Protein AF-A0A925P6S5-F1 (afdb_monomer)

Radius of gyration: 37.01 Å; Cα contacts (8 Å, |Δi|>4): 28; chains: 1; bounding box: 92×65×81 Å

Sequence (154 aa):
MLPGAHLATPRPPNTRRRPLRHLPPALPARRPARHLLDSRLRRRPPPPCTLPLRAIGHKRLLALPLNQQLTPESYESKRDKWLGKLNRLVRTAAHERRSIVWVFEGWDAAGKGGAIRRLTTAIDARDYRVIPVSKPTDEEKAHHYLWRFWRHLP

Solvent-accessible surface area (backbone atoms only — not comparable to full-atom values): 10772 Å² total; per-residue (Å²): 133,88,80,90,80,90,80,83,81,85,78,82,83,83,85,75,84,74,80,86,73,83,78,78,80,84,77,76,82,81,73,82,72,66,74,70,60,63,64,67,78,66,64,71,74,75,76,78,84,73,70,76,75,74,69,77,57,54,68,56,62,74,68,55,82,82,83,78,81,74,55,73,70,61,44,53,57,50,48,54,56,49,38,55,51,46,34,52,51,53,52,50,30,55,76,69,72,49,78,84,86,86,87,90,82,76,63,86,90,69,48,64,68,62,52,50,55,61,58,49,72,42,46,63,80,87,79,58,82,89,80,88,87,69,83,78,51,74,70,49,64,76,46,60,82,64,54,68,55,61,77,67,65,119

pLDDT: mean 81.27, std 18.74, range [41.03, 98.19]

Nearest PDB structures (foldseek):
  3czp-assembly1_B  TM=9.512E-01  e=3.994E-05  Pseudomonas aeruginosa PAO1
  3czp-assembly1_A  TM=9.563E-01  e=5.211E-05  Pseudomonas aeruginosa PAO1
  5llb-assembly1_A  TM=9.375E-01  e=6.110E-04  Francisella tularensis subsp. tularensis SCHU S4

Structure (mmCIF, N/CA/C/O backbone):
data_AF-A0A925P6S5-F1
#
_entry.id   AF-A0A925P6S5-F1
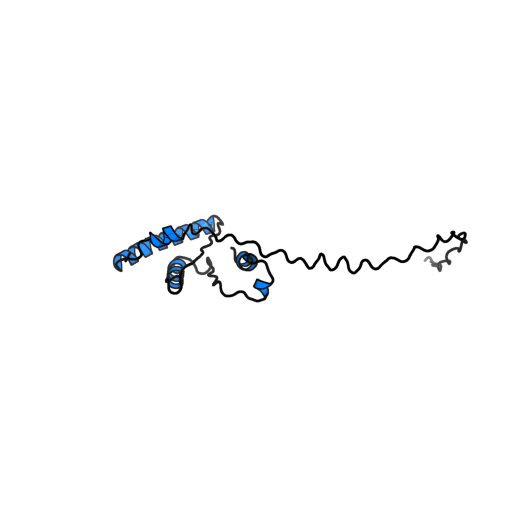#
loop_
_atom_site.group_PDB
_atom_site.id
_atom_site.type_symbol
_atom_site.label_atom_id
_atom_site.label_alt_id
_atom_site.label_comp_id
_atom_site.label_asym_id
_atom_site.label_entity_id
_atom_site.label_seq_id
_atom_site.pdbx_PDB_ins_code
_atom_site.Cartn_x
_atom_site.Cartn_y
_atom_site.Cartn_z
_atom_site.occupancy
_atom_site.B_iso_or_equiv
_atom_site.auth_seq_id
_atom_site.auth_comp_id
_atom_site.auth_asym_id
_atom_site.auth_atom_id
_atom_site.pdbx_PDB_model_num
ATOM 1 N N . MET A 1 1 ? -50.934 -47.938 59.502 1.00 41.53 1 MET A N 1
ATOM 2 C CA . MET A 1 1 ? -51.417 -46.641 58.992 1.00 41.53 1 MET A CA 1
ATOM 3 C C . MET A 1 1 ? -51.683 -46.774 57.502 1.00 41.53 1 MET A C 1
ATOM 5 O O . MET A 1 1 ? -50.734 -46.978 56.769 1.00 41.53 1 MET A O 1
ATOM 9 N N . LEU A 1 2 ? -52.978 -46.739 57.162 1.00 41.03 2 LEU A N 1
ATOM 10 C CA . LEU A 1 2 ? -53.683 -46.352 55.925 1.00 41.03 2 LEU A CA 1
ATOM 11 C C . LEU A 1 2 ? -53.219 -46.797 54.508 1.00 41.03 2 LEU A C 1
ATOM 13 O O . LEU A 1 2 ? -52.037 -46.997 54.261 1.00 41.03 2 LEU A O 1
ATOM 17 N N . PRO A 1 3 ? -54.182 -46.961 53.571 1.00 48.88 3 PRO A N 1
ATOM 18 C CA . PRO A 1 3 ? -54.140 -47.979 52.520 1.00 48.88 3 PRO A CA 1
ATOM 19 C C . PRO A 1 3 ? -54.304 -47.433 51.083 1.00 48.88 3 PRO A C 1
ATOM 21 O O . PRO A 1 3 ? -54.746 -46.311 50.876 1.00 48.88 3 PRO A O 1
ATOM 24 N N . GLY A 1 4 ? -54.076 -48.314 50.101 1.00 41.78 4 GLY A N 1
ATOM 25 C CA . GLY A 1 4 ? -54.833 -48.370 48.842 1.00 41.78 4 GLY A CA 1
ATOM 26 C C . GLY A 1 4 ? -54.499 -47.360 47.737 1.00 41.78 4 GLY A C 1
ATOM 27 O O . GLY A 1 4 ? -54.577 -46.156 47.930 1.00 41.78 4 GLY A O 1
ATOM 28 N N . ALA A 1 5 ? -54.270 -47.873 46.524 1.00 50.06 5 ALA A N 1
ATOM 29 C CA . ALA A 1 5 ? -54.772 -47.259 45.290 1.00 50.06 5 ALA A CA 1
ATOM 30 C C . ALA A 1 5 ? -54.668 -48.250 44.120 1.00 50.06 5 ALA A C 1
ATOM 32 O O . ALA A 1 5 ? -53.613 -48.441 43.518 1.00 50.06 5 ALA A O 1
ATOM 33 N N . HIS A 1 6 ? -55.804 -48.870 43.800 1.00 52.00 6 HIS A N 1
ATOM 34 C CA . HIS A 1 6 ? -56.096 -49.418 42.481 1.00 52.00 6 HIS A CA 1
ATOM 35 C C . HIS A 1 6 ? -55.889 -48.338 41.409 1.00 52.00 6 HIS A C 1
ATOM 37 O O . HIS A 1 6 ? -56.455 -47.252 41.529 1.00 52.00 6 HIS A O 1
ATOM 43 N N . LEU A 1 7 ? -55.184 -48.655 40.320 1.00 54.06 7 LEU A N 1
ATOM 44 C CA . LEU A 1 7 ? -55.301 -47.897 39.075 1.00 54.06 7 LEU A CA 1
ATOM 45 C C . LEU A 1 7 ? -55.775 -48.806 37.946 1.00 54.06 7 LEU A C 1
ATOM 47 O O . LEU A 1 7 ? -55.185 -49.834 37.626 1.00 54.06 7 LEU A O 1
ATOM 51 N N . ALA A 1 8 ? -56.921 -48.395 37.419 1.00 50.03 8 ALA A N 1
ATOM 52 C CA . ALA A 1 8 ? -57.734 -49.057 36.428 1.00 50.03 8 ALA A CA 1
ATOM 53 C C . ALA A 1 8 ? -57.058 -49.097 35.052 1.00 50.03 8 ALA A C 1
ATOM 55 O O . ALA A 1 8 ? -56.441 -48.132 34.603 1.00 50.03 8 ALA A O 1
ATOM 56 N N . THR A 1 9 ? -57.249 -50.212 34.358 1.00 61.19 9 THR A N 1
ATOM 57 C CA . THR A 1 9 ? -56.944 -50.374 32.938 1.00 61.19 9 THR A CA 1
ATOM 58 C C . THR A 1 9 ? -57.928 -49.560 32.080 1.00 61.19 9 THR A C 1
ATOM 60 O O . THR A 1 9 ? -59.121 -49.493 32.394 1.00 61.19 9 THR A O 1
ATOM 63 N N . PRO A 1 10 ? -57.475 -48.913 30.991 1.00 58.50 10 PRO A N 1
ATOM 64 C CA . PRO A 1 10 ? -58.348 -48.088 30.163 1.00 58.50 10 PRO A CA 1
ATOM 65 C C . PRO A 1 10 ? -59.315 -48.934 29.315 1.00 58.50 10 PRO A C 1
ATOM 67 O O . PRO A 1 10 ? -58.923 -49.893 28.650 1.00 58.50 10 PRO A O 1
ATOM 70 N N . ARG A 1 11 ? -60.596 -48.538 29.327 1.00 52.97 11 ARG A N 1
ATOM 71 C CA . ARG A 1 11 ? -61.678 -49.067 28.476 1.00 52.97 11 ARG A CA 1
ATOM 72 C C . ARG A 1 11 ? -61.399 -48.810 26.983 1.00 52.97 11 ARG A C 1
ATOM 74 O O . ARG A 1 11 ? -60.899 -47.736 26.647 1.00 52.97 11 ARG A O 1
ATOM 81 N N . PRO A 1 12 ? -61.801 -49.718 26.075 1.00 60.16 12 PRO A N 1
ATOM 82 C CA . PRO A 1 12 ? -61.694 -49.490 24.637 1.00 60.16 12 PRO A CA 1
ATOM 83 C C . PRO A 1 12 ? -62.703 -48.427 24.153 1.00 60.16 12 PRO A C 1
ATOM 85 O O . PRO A 1 12 ? -63.805 -48.321 24.703 1.00 60.16 12 PRO A O 1
ATOM 88 N N . PRO A 1 13 ? -62.364 -47.638 23.117 1.00 57.03 13 PRO A N 1
ATOM 89 C CA . PRO A 1 13 ? -63.244 -46.600 22.603 1.00 57.03 13 PRO A CA 1
ATOM 90 C C . PRO A 1 13 ? -64.457 -47.165 21.846 1.00 57.03 13 PRO A C 1
ATOM 92 O O . PRO A 1 13 ? -64.369 -48.081 21.032 1.00 57.03 13 PRO A O 1
ATOM 95 N N . ASN A 1 14 ? -65.597 -46.542 22.133 1.00 53.59 14 ASN A N 1
ATOM 96 C CA . ASN A 1 14 ? -66.943 -46.789 21.630 1.00 53.59 14 ASN A CA 1
ATOM 97 C C . ASN A 1 14 ? -67.048 -46.609 20.098 1.00 53.59 14 ASN A C 1
ATOM 99 O O . ASN A 1 14 ? -66.958 -45.493 19.582 1.00 53.59 14 ASN A O 1
ATOM 103 N N . THR A 1 15 ? -67.281 -47.699 19.367 1.00 57.66 15 THR A N 1
ATOM 104 C CA . THR A 1 15 ? -67.534 -47.733 17.918 1.00 57.66 15 THR A CA 1
ATOM 105 C C . THR A 1 15 ? -68.981 -47.346 17.602 1.00 57.66 15 THR A C 1
ATOM 107 O O . THR A 1 15 ? -69.827 -48.173 17.261 1.00 57.66 15 THR A O 1
ATOM 110 N N . ARG A 1 16 ? -69.284 -46.043 17.652 1.00 56.31 16 ARG A N 1
ATOM 111 C CA . ARG A 1 16 ? -70.496 -45.518 17.005 1.00 56.31 16 ARG A CA 1
ATOM 112 C C . ARG A 1 16 ? -70.294 -45.486 15.489 1.00 56.31 16 ARG A C 1
ATOM 114 O O . ARG A 1 16 ? -69.470 -44.738 14.967 1.00 56.31 16 ARG A O 1
ATOM 121 N N . ARG A 1 17 ? -71.064 -46.333 14.802 1.00 60.78 17 ARG A N 1
ATOM 122 C CA . AR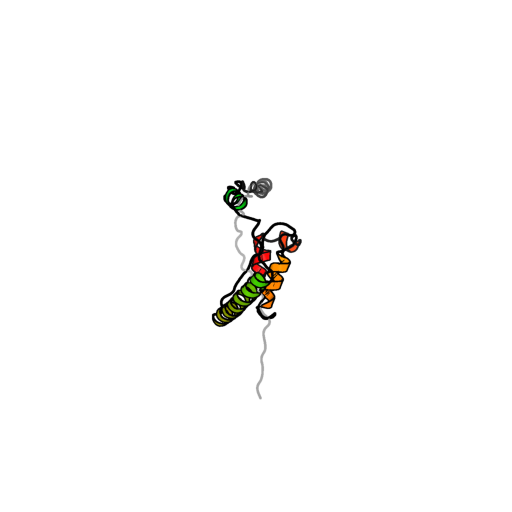G A 1 17 ? -71.168 -46.456 13.341 1.00 60.78 17 ARG A CA 1
ATOM 123 C C . ARG A 1 17 ? -71.382 -45.078 12.697 1.00 60.78 17 ARG A C 1
ATOM 125 O O . ARG A 1 17 ? -72.399 -44.435 12.940 1.00 60.78 17 ARG A O 1
ATOM 132 N N . ARG A 1 18 ? -70.431 -44.630 11.870 1.00 53.72 18 ARG A N 1
ATOM 133 C CA . ARG A 1 18 ? -70.626 -43.487 10.963 1.00 53.72 18 ARG A CA 1
ATOM 134 C C . ARG A 1 18 ? -71.430 -43.949 9.739 1.00 53.72 18 ARG A C 1
ATOM 136 O O . ARG A 1 18 ? -71.130 -45.023 9.220 1.00 53.72 18 ARG A O 1
ATOM 143 N N . PRO A 1 19 ? -72.413 -43.169 9.260 1.00 56.16 19 PRO A N 1
ATOM 144 C CA . PRO A 1 19 ? -73.141 -43.504 8.044 1.00 56.16 19 PRO A CA 1
ATOM 145 C C . PRO A 1 19 ? -72.224 -43.381 6.820 1.00 56.16 19 PRO A C 1
ATOM 147 O O . PRO A 1 19 ? -71.318 -42.542 6.785 1.00 56.16 19 PRO A O 1
ATOM 150 N N . LEU A 1 20 ? -72.463 -44.246 5.832 1.00 58.50 20 LEU A N 1
ATOM 151 C CA . LEU A 1 20 ? -71.761 -44.301 4.551 1.00 58.50 20 LEU A CA 1
ATOM 152 C C . LEU A 1 20 ? -71.815 -42.926 3.867 1.00 58.50 20 LEU A C 1
ATOM 154 O O . LEU A 1 20 ? -72.872 -42.473 3.436 1.00 58.50 20 LEU A O 1
ATOM 158 N N . ARG A 1 21 ? -70.665 -42.249 3.779 1.00 58.44 21 ARG A N 1
ATOM 159 C CA . ARG A 1 21 ? -70.507 -41.061 2.935 1.00 58.44 21 ARG A CA 1
ATOM 160 C C . ARG A 1 21 ? -70.511 -41.509 1.477 1.00 58.44 21 ARG A C 1
ATOM 162 O O . ARG A 1 21 ? -69.701 -42.350 1.098 1.00 58.44 21 ARG A O 1
ATOM 169 N N . HIS A 1 22 ? -71.395 -40.917 0.679 1.00 61.50 22 HIS A N 1
ATOM 170 C CA . HIS A 1 22 ? -71.381 -41.026 -0.775 1.00 61.50 22 HIS A CA 1
ATOM 171 C C . HIS A 1 22 ? -69.977 -40.729 -1.324 1.00 61.50 22 HIS A C 1
ATOM 173 O O . HIS A 1 22 ? -69.384 -39.692 -1.018 1.00 61.50 22 HIS A O 1
ATOM 179 N N . LEU A 1 23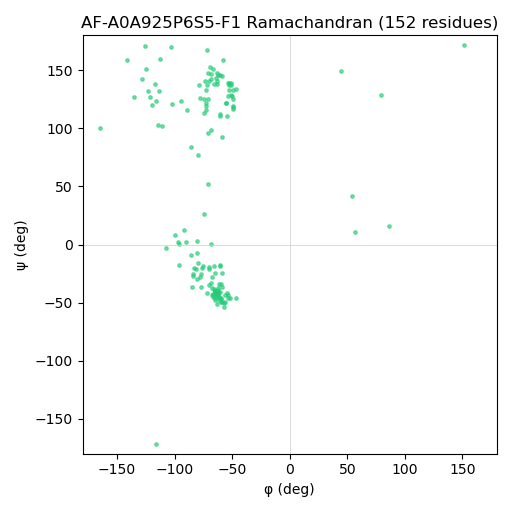 ? -69.446 -41.665 -2.109 1.00 58.66 23 LEU A N 1
ATOM 180 C CA . LEU A 1 23 ? -68.178 -41.519 -2.812 1.00 58.66 23 LEU A CA 1
ATOM 181 C C . LEU A 1 23 ? -68.387 -40.558 -4.001 1.00 58.66 23 LEU A C 1
ATOM 183 O O . LEU A 1 23 ? -69.282 -40.811 -4.809 1.00 58.66 23 LEU A O 1
ATOM 187 N N . PRO A 1 24 ? -67.616 -39.463 -4.132 1.00 57.09 24 PRO A N 1
ATOM 188 C CA . PRO A 1 24 ? -67.695 -38.611 -5.315 1.00 57.09 24 PRO A CA 1
ATOM 189 C C . PRO A 1 24 ? -67.138 -39.345 -6.552 1.00 57.09 24 PRO A C 1
ATOM 191 O O . PRO A 1 24 ? -66.282 -40.224 -6.404 1.00 57.09 24 PRO A O 1
ATOM 194 N N . PRO A 1 25 ? -67.594 -39.001 -7.772 1.00 61.47 25 PRO A N 1
ATOM 195 C CA . PRO A 1 25 ? -67.128 -39.654 -8.990 1.00 61.47 25 PRO A CA 1
ATOM 196 C C . PRO A 1 25 ? -65.628 -39.420 -9.208 1.00 61.47 25 PRO A C 1
ATOM 198 O O . PRO A 1 25 ? -65.075 -38.383 -8.8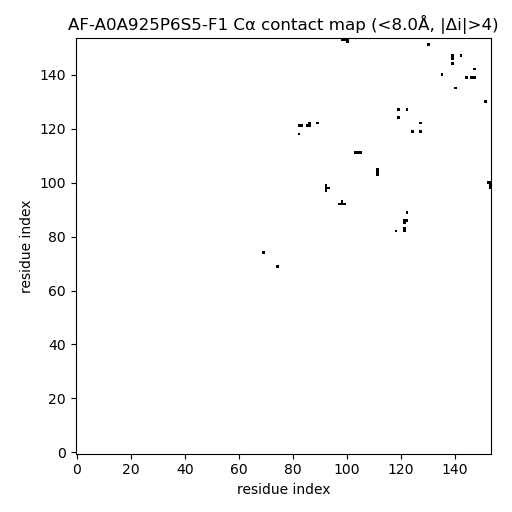33 1.00 61.47 25 PRO A O 1
ATOM 201 N N . ALA A 1 26 ? -64.976 -40.415 -9.813 1.00 59.59 26 ALA A N 1
ATOM 202 C CA . ALA A 1 26 ? -63.544 -40.423 -10.079 1.00 59.59 26 ALA A CA 1
ATOM 203 C C . ALA A 1 26 ? -63.097 -39.161 -10.840 1.00 59.59 26 ALA A C 1
ATOM 205 O O . ALA A 1 26 ? -63.644 -38.816 -11.887 1.00 59.59 26 ALA A O 1
ATOM 206 N N . LEU A 1 27 ? -62.076 -38.484 -10.307 1.00 59.69 27 LEU A N 1
ATOM 207 C CA . LEU A 1 27 ? -61.429 -37.349 -10.963 1.00 59.69 27 LEU A CA 1
ATOM 208 C C . LEU A 1 27 ? -60.768 -37.808 -12.276 1.00 59.69 27 LEU A C 1
ATOM 210 O O . LEU A 1 27 ? -60.106 -38.851 -12.280 1.00 59.69 27 LEU A O 1
ATOM 214 N N . PRO A 1 28 ? -60.871 -37.037 -13.374 1.00 55.84 28 PRO A N 1
ATOM 215 C CA . PRO A 1 28 ? -60.195 -37.384 -14.615 1.00 55.84 28 PRO A CA 1
ATOM 216 C C . PRO A 1 28 ? -58.674 -37.351 -14.427 1.00 55.84 28 PRO A C 1
ATOM 218 O O . PRO A 1 28 ? -58.128 -36.509 -13.706 1.00 55.84 28 PRO A O 1
ATOM 221 N N . ALA A 1 29 ? -57.992 -38.286 -15.091 1.00 60.19 29 ALA A N 1
ATOM 222 C CA . ALA A 1 29 ? -56.548 -38.459 -15.035 1.00 60.19 29 ALA A CA 1
ATOM 223 C C . ALA A 1 29 ? -55.811 -37.127 -15.262 1.00 60.19 29 ALA A C 1
ATOM 225 O O . ALA A 1 29 ? -55.924 -36.492 -16.315 1.00 60.19 29 ALA A O 1
ATOM 226 N N . ARG A 1 30 ? -55.028 -36.703 -14.262 1.00 57.75 30 ARG A N 1
ATOM 227 C CA . ARG A 1 30 ? -54.123 -35.555 -14.378 1.00 57.75 30 ARG A CA 1
ATOM 228 C C . ARG A 1 30 ? -53.113 -35.837 -15.492 1.00 57.75 30 ARG A C 1
ATOM 230 O O . ARG A 1 30 ? -52.233 -36.679 -15.330 1.00 57.75 30 ARG A O 1
ATOM 237 N N . ARG A 1 31 ? -53.217 -35.110 -16.610 1.00 60.59 31 ARG A N 1
ATOM 238 C CA . ARG A 1 31 ? -52.171 -35.065 -17.646 1.00 60.59 31 ARG A CA 1
ATOM 239 C C . ARG A 1 31 ? -50.825 -34.704 -16.993 1.00 60.59 31 ARG A C 1
ATOM 241 O O . ARG A 1 31 ? -50.804 -33.830 -16.121 1.00 60.59 31 ARG A O 1
ATOM 248 N N . PRO A 1 32 ? -49.698 -35.324 -17.383 1.00 51.38 32 PRO A N 1
ATOM 249 C CA . PRO A 1 32 ? -48.417 -35.066 -16.742 1.00 51.38 32 PRO A CA 1
ATOM 250 C C . PRO A 1 32 ? -47.910 -33.668 -17.117 1.00 51.38 32 PRO A C 1
ATOM 252 O O . PRO A 1 32 ? -47.231 -33.475 -18.119 1.00 51.38 32 PRO A O 1
ATOM 255 N N . ALA A 1 33 ? -48.168 -32.678 -16.264 1.00 55.50 33 ALA A N 1
ATOM 256 C CA . ALA A 1 33 ? -47.582 -31.339 -16.359 1.00 55.50 33 ALA A CA 1
ATOM 257 C C . ALA A 1 33 ? -46.095 -31.302 -15.930 1.00 55.50 33 ALA A C 1
ATOM 259 O O . ALA A 1 33 ? -45.600 -30.275 -15.477 1.00 55.50 33 ALA A O 1
ATOM 260 N N . ARG A 1 34 ? -45.362 -32.421 -16.038 1.00 53.00 34 ARG A N 1
ATOM 261 C CA . ARG A 1 34 ? -43.936 -32.490 -15.668 1.00 53.00 34 ARG A CA 1
ATOM 262 C C . ARG A 1 34 ? -43.023 -31.873 -16.725 1.00 53.00 34 ARG A C 1
ATOM 264 O O . ARG A 1 34 ? -41.982 -31.334 -16.380 1.00 53.00 34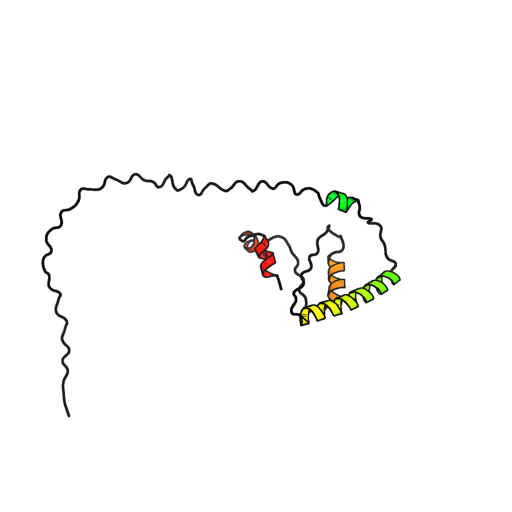 ARG A O 1
ATOM 271 N N . HIS A 1 35 ? -43.434 -31.871 -17.991 1.00 54.38 35 HIS A N 1
ATOM 272 C CA . HIS A 1 35 ? -42.566 -31.421 -19.082 1.00 54.38 35 HIS A CA 1
ATOM 273 C C . HIS A 1 35 ? -42.493 -29.888 -19.234 1.00 54.38 35 HIS A C 1
ATOM 275 O O . HIS A 1 35 ? -41.598 -29.372 -19.900 1.00 54.38 35 HIS A O 1
ATOM 281 N N . LEU A 1 36 ? -43.427 -29.144 -18.621 1.00 54.88 36 LEU A N 1
ATOM 282 C CA . LEU A 1 36 ? -43.537 -27.688 -18.795 1.00 54.88 36 LEU A CA 1
ATOM 283 C C . LEU A 1 36 ? -42.832 -26.866 -17.702 1.00 54.88 36 LEU A C 1
ATOM 285 O O . LEU A 1 36 ? -42.590 -25.676 -17.892 1.00 54.88 36 LEU A O 1
ATOM 289 N N . LEU A 1 37 ? -42.516 -27.482 -16.559 1.00 54.69 37 LEU A N 1
ATOM 290 C CA . LEU A 1 37 ? -41.779 -26.834 -15.466 1.00 54.69 37 LEU A CA 1
ATOM 291 C C . LEU A 1 37 ? -40.260 -26.883 -15.689 1.00 54.69 37 LEU A C 1
ATOM 293 O O . LEU A 1 37 ? -39.553 -25.969 -15.269 1.00 54.69 37 LEU A O 1
ATOM 297 N N . ASP A 1 38 ? -39.769 -27.888 -16.419 1.00 54.12 38 ASP A N 1
ATOM 298 C CA . ASP A 1 38 ? -38.331 -28.110 -16.622 1.00 54.12 38 ASP A CA 1
ATOM 299 C C . ASP A 1 38 ? -37.699 -27.138 -17.642 1.00 54.12 38 ASP A C 1
ATOM 301 O O . ASP A 1 38 ? -36.495 -26.882 -17.633 1.00 54.12 38 ASP A O 1
ATOM 305 N N . SER A 1 39 ? -38.514 -26.517 -18.500 1.00 54.50 39 SER A N 1
ATOM 306 C CA . SER A 1 39 ? -38.057 -25.553 -19.510 1.00 54.50 39 SER A CA 1
ATOM 307 C C . SER A 1 39 ? -37.882 -24.128 -18.970 1.00 54.50 39 SER A C 1
ATOM 309 O O . SER A 1 39 ? -37.140 -23.338 -19.557 1.00 54.50 39 SER A O 1
ATOM 311 N N . ARG A 1 40 ? -38.510 -23.784 -17.835 1.00 54.81 40 ARG A N 1
ATOM 312 C CA . ARG A 1 40 ? -38.383 -22.450 -17.215 1.00 54.81 40 ARG A CA 1
ATOM 313 C C . ARG A 1 40 ? -37.103 -22.289 -16.397 1.00 54.81 40 ARG A C 1
ATOM 315 O O . ARG A 1 40 ? -36.558 -21.192 -16.351 1.00 54.81 40 ARG A O 1
ATOM 322 N N . LEU A 1 41 ? -36.588 -23.372 -15.815 1.00 54.62 41 LEU A N 1
ATOM 323 C CA . LEU A 1 41 ? -35.364 -23.356 -15.002 1.00 54.62 41 LEU A CA 1
ATOM 324 C C . LEU A 1 41 ? -34.069 -23.365 -15.839 1.00 54.62 41 LEU A C 1
ATOM 326 O O . LEU A 1 41 ? -32.985 -23.170 -15.299 1.00 54.62 41 LEU A O 1
ATOM 330 N N . ARG A 1 42 ? -34.167 -23.541 -17.166 1.00 56.12 42 ARG A N 1
ATOM 331 C CA . ARG A 1 42 ? -33.021 -23.585 -18.097 1.00 56.12 42 ARG A CA 1
ATOM 332 C C . ARG A 1 42 ? -32.758 -22.279 -18.846 1.00 56.12 42 ARG A C 1
ATOM 334 O O . ARG A 1 42 ? -31.925 -22.255 -19.748 1.00 56.12 42 ARG A O 1
ATOM 341 N N . ARG A 1 43 ? -33.429 -21.176 -18.509 1.00 56.47 43 ARG A N 1
ATOM 342 C CA . ARG A 1 43 ? -33.035 -19.865 -19.042 1.00 56.47 43 ARG A CA 1
ATOM 343 C C . ARG A 1 43 ? -31.945 -19.290 -18.155 1.00 56.47 43 ARG A C 1
ATOM 345 O O . ARG A 1 43 ? -32.217 -18.512 -17.247 1.00 56.47 43 ARG A O 1
ATOM 352 N N . ARG A 1 44 ? -30.700 -19.694 -18.421 1.00 62.78 44 ARG A N 1
ATOM 353 C CA . ARG A 1 44 ? -29.540 -18.954 -17.920 1.00 62.78 44 ARG A CA 1
ATOM 354 C C . ARG A 1 44 ? -29.723 -17.515 -18.425 1.00 62.78 44 ARG A C 1
ATOM 356 O O . ARG A 1 44 ? -29.902 -17.359 -19.637 1.00 62.78 44 ARG A O 1
ATOM 363 N N . PRO A 1 45 ? -29.788 -16.492 -17.552 1.00 70.88 45 PRO A N 1
ATOM 364 C CA . PRO A 1 45 ? -29.878 -15.123 -18.033 1.00 70.88 45 PRO A CA 1
ATOM 365 C C . PRO A 1 45 ? -28.714 -14.900 -19.007 1.00 70.88 45 PRO A C 1
ATOM 367 O O . PRO A 1 45 ? -27.621 -15.427 -18.751 1.00 70.88 45 PRO A O 1
ATOM 370 N N . PRO A 1 46 ? -28.933 -14.203 -20.138 1.00 70.81 46 PRO A N 1
ATOM 371 C CA . PRO A 1 46 ? -27.824 -13.836 -21.002 1.00 70.81 46 PRO A CA 1
ATOM 372 C C . PRO A 1 46 ? -26.760 -13.169 -20.123 1.00 70.81 46 PRO A C 1
ATOM 374 O O . PRO A 1 46 ? -27.132 -12.430 -19.200 1.00 70.81 46 PRO A O 1
ATOM 377 N N . PRO A 1 47 ? -25.462 -13.465 -20.332 1.00 73.56 47 PRO A N 1
ATOM 378 C CA . PRO A 1 47 ? -24.423 -12.770 -19.593 1.00 73.56 47 PRO A CA 1
ATOM 379 C C . PRO A 1 47 ? -24.712 -11.271 -19.711 1.00 73.56 47 PRO A C 1
ATOM 381 O O . PRO A 1 47 ? -25.073 -10.824 -20.806 1.00 73.56 47 PRO A O 1
ATOM 384 N N . PRO A 1 48 ? -24.662 -10.512 -18.602 1.00 71.38 48 PRO A N 1
ATOM 385 C CA . PRO A 1 48 ? -24.951 -9.091 -18.654 1.00 71.38 48 PRO A CA 1
ATOM 386 C C . PRO A 1 48 ? -24.117 -8.486 -19.780 1.00 71.38 48 PRO A C 1
ATOM 388 O O . PRO A 1 48 ? -22.912 -8.733 -19.846 1.00 71.38 48 PRO A O 1
ATOM 391 N N . CYS A 1 49 ? -24.768 -7.751 -20.687 1.00 58.47 49 CYS A N 1
ATOM 392 C CA . CYS A 1 49 ? -24.085 -6.960 -21.701 1.00 58.47 49 CYS A CA 1
ATOM 393 C C . CYS A 1 49 ? -23.189 -5.975 -20.951 1.00 58.47 49 CYS A C 1
ATOM 395 O O . CYS A 1 49 ? -23.631 -4.910 -20.521 1.00 58.47 49 CYS A O 1
ATOM 397 N N . THR A 1 50 ? -21.936 -6.355 -20.728 1.00 59.12 50 THR A N 1
ATOM 398 C CA . THR A 1 50 ? -20.930 -5.460 -20.188 1.00 59.12 50 THR A CA 1
ATOM 399 C C . THR A 1 50 ? -20.670 -4.437 -21.271 1.00 59.12 50 THR A C 1
ATOM 401 O O . THR A 1 50 ? -19.946 -4.703 -22.230 1.00 59.12 50 THR A O 1
ATOM 404 N N . LEU A 1 51 ? -21.304 -3.273 -21.142 1.00 62.69 51 LEU A N 1
ATOM 405 C CA . LEU A 1 51 ? -20.845 -2.082 -21.833 1.00 62.69 51 LEU A CA 1
ATOM 406 C C . LEU A 1 51 ? -19.349 -1.952 -21.528 1.00 62.69 51 LEU A C 1
ATOM 408 O O . LEU A 1 51 ? -18.981 -2.032 -20.348 1.00 62.69 51 LEU A O 1
ATOM 412 N N . PRO A 1 52 ? -18.478 -1.790 -22.541 1.00 63.44 52 PRO A N 1
ATOM 413 C CA . PRO A 1 52 ? -17.086 -1.500 -22.264 1.00 63.44 52 PRO A CA 1
ATOM 414 C C . PRO A 1 52 ? -17.079 -0.252 -21.390 1.00 63.44 52 PRO A C 1
ATOM 416 O O . PRO A 1 52 ? -17.658 0.776 -21.757 1.00 63.44 52 PRO A O 1
ATOM 419 N N . LEU A 1 53 ? -16.487 -0.364 -20.199 1.00 63.41 53 LEU A N 1
ATOM 420 C CA . LEU A 1 53 ? -16.259 0.792 -19.346 1.00 63.41 53 LEU A CA 1
ATOM 421 C C . LEU A 1 53 ? -15.607 1.849 -20.238 1.00 63.41 53 LEU A C 1
ATOM 423 O O . LEU A 1 53 ? -14.548 1.595 -20.818 1.00 63.41 53 LEU A O 1
ATOM 427 N N . ARG A 1 54 ? -16.270 3.003 -20.420 1.00 61.22 54 ARG A N 1
ATOM 428 C CA . ARG A 1 54 ? -15.689 4.122 -21.171 1.00 61.22 54 ARG A CA 1
ATOM 429 C C . ARG A 1 54 ? -14.266 4.306 -20.656 1.00 61.22 54 ARG A C 1
ATOM 431 O O . ARG A 1 54 ? -14.060 4.319 -19.442 1.00 61.22 54 ARG A O 1
ATOM 438 N N . ALA A 1 55 ? -13.306 4.461 -21.564 1.00 61.91 55 ALA A N 1
ATOM 439 C CA . ALA A 1 55 ? -11.886 4.597 -21.252 1.00 61.91 55 ALA A CA 1
ATOM 440 C C . ALA A 1 55 ? -11.561 5.958 -20.597 1.00 61.91 55 ALA A C 1
ATOM 442 O O . ALA A 1 55 ? -10.679 6.691 -21.040 1.00 61.91 55 ALA A O 1
ATOM 443 N N . ILE A 1 56 ? -12.281 6.315 -19.531 1.00 64.25 56 ILE A N 1
ATOM 444 C CA . ILE A 1 56 ? -12.152 7.556 -18.762 1.00 64.25 56 ILE A CA 1
ATOM 445 C C . ILE A 1 56 ? -10.722 7.674 -18.200 1.00 64.25 56 ILE A C 1
ATOM 447 O O . ILE A 1 56 ? -10.220 8.778 -18.005 1.00 64.25 56 ILE A O 1
ATOM 451 N N . GLY A 1 57 ? -10.025 6.544 -18.023 1.00 68.25 57 GLY A N 1
ATOM 452 C CA . GLY A 1 57 ? -8.629 6.496 -17.595 1.00 68.25 57 GLY A CA 1
ATOM 453 C C . GLY A 1 57 ? -7.583 6.670 -18.701 1.00 68.25 57 GLY A C 1
ATOM 454 O O . GLY A 1 57 ? -6.492 7.136 -18.395 1.00 68.25 57 GLY A O 1
ATOM 455 N N . HIS A 1 58 ? -7.870 6.363 -19.973 1.00 78.25 58 HIS A N 1
ATOM 456 C CA . HIS A 1 58 ? -6.811 6.276 -20.994 1.00 78.25 58 HIS A CA 1
ATOM 457 C C . HIS A 1 58 ? -6.128 7.626 -21.242 1.00 78.25 58 HIS A C 1
ATOM 459 O O . HIS A 1 58 ? -4.906 7.723 -21.188 1.00 78.25 58 HIS A O 1
ATOM 465 N N . LYS A 1 59 ? -6.914 8.702 -21.387 1.00 82.25 59 LYS A N 1
ATOM 466 C CA . LYS A 1 59 ? -6.368 10.062 -21.536 1.00 82.25 59 LYS A CA 1
ATOM 467 C C . LYS A 1 59 ? -5.546 10.506 -20.320 1.00 82.25 59 LYS A C 1
ATOM 469 O O . LYS A 1 59 ? -4.567 11.219 -20.484 1.00 82.25 59 LYS A O 1
ATOM 474 N N . ARG A 1 60 ? -5.931 10.083 -19.108 1.00 86.12 60 ARG A N 1
ATOM 475 C CA . ARG A 1 60 ? -5.202 10.415 -17.873 1.00 86.12 60 ARG A CA 1
ATOM 476 C C . ARG A 1 60 ? -3.875 9.673 -17.786 1.00 86.12 60 ARG A C 1
ATOM 478 O O . ARG A 1 60 ? -2.884 10.281 -17.414 1.00 86.12 60 ARG A O 1
ATOM 485 N N . LEU A 1 61 ? -3.857 8.392 -18.152 1.00 86.62 61 LEU A N 1
ATOM 486 C CA . LEU A 1 61 ? -2.635 7.589 -18.160 1.00 86.62 61 LEU A CA 1
ATOM 487 C C . LEU A 1 61 ? -1.607 8.147 -19.150 1.00 86.62 61 LEU A C 1
ATOM 489 O O . LEU A 1 61 ? -0.440 8.257 -18.800 1.00 86.62 61 LEU A O 1
ATOM 493 N N . LEU A 1 62 ? -2.052 8.569 -20.338 1.00 88.19 62 LEU A N 1
ATOM 494 C CA . LEU A 1 62 ? -1.175 9.173 -21.347 1.00 88.19 62 LEU A CA 1
ATOM 495 C C . LEU A 1 62 ? -0.619 10.545 -20.935 1.00 88.19 62 LEU A C 1
ATOM 497 O O . LEU A 1 62 ? 0.450 10.929 -21.392 1.00 88.19 62 LEU A O 1
ATOM 501 N N . ALA A 1 63 ? -1.336 11.289 -20.091 1.00 90.25 63 ALA A N 1
ATOM 502 C CA . ALA A 1 63 ? -0.941 12.631 -19.670 1.00 90.25 63 ALA A CA 1
ATOM 503 C C . ALA A 1 63 ? 0.026 12.654 -18.470 1.00 90.25 63 ALA A C 1
ATOM 505 O O . ALA A 1 63 ? 0.522 13.722 -18.115 1.00 90.25 63 ALA A O 1
ATOM 506 N N . LEU A 1 64 ? 0.270 11.519 -17.804 1.00 90.50 64 LEU A N 1
ATOM 507 C CA . LEU A 1 64 ? 1.117 11.472 -16.612 1.00 90.50 64 LEU A CA 1
ATOM 508 C C . LEU A 1 64 ? 2.610 11.525 -16.987 1.00 90.50 64 LEU A C 1
ATOM 510 O O . LEU A 1 64 ? 3.076 10.665 -17.734 1.00 90.50 64 LEU A O 1
ATOM 514 N N . PRO A 1 65 ? 3.399 12.466 -16.432 1.00 92.38 65 PRO A N 1
ATOM 515 C CA . PRO A 1 65 ? 4.841 12.468 -16.636 1.00 92.38 65 PRO A CA 1
ATOM 516 C C . PRO A 1 65 ? 5.484 11.328 -15.836 1.00 92.38 65 PRO A C 1
ATOM 518 O O . PRO A 1 65 ? 5.440 11.333 -14.608 1.00 92.38 65 PRO A O 1
ATOM 521 N N . LEU A 1 66 ? 6.090 10.352 -16.518 1.00 90.81 66 LEU A N 1
ATOM 522 C CA . LEU A 1 66 ? 6.705 9.164 -15.896 1.00 90.81 66 LEU A CA 1
ATOM 523 C C . LEU A 1 66 ? 8.222 9.289 -15.671 1.00 90.81 66 LEU A C 1
ATOM 525 O O . LEU A 1 66 ? 8.851 8.376 -15.150 1.00 90.81 66 LEU A O 1
ATOM 529 N N . ASN A 1 67 ? 8.818 10.419 -16.044 1.00 93.56 67 ASN A N 1
ATOM 530 C CA . ASN A 1 67 ? 10.257 10.688 -15.947 1.00 93.56 67 ASN A CA 1
ATOM 531 C C . ASN A 1 67 ? 10.670 11.371 -14.630 1.00 93.56 67 ASN A C 1
ATOM 533 O O . ASN A 1 67 ? 11.784 11.881 -14.518 1.00 93.56 67 ASN A O 1
ATOM 537 N N . GLN A 1 68 ? 9.775 11.415 -13.645 1.00 93.44 68 GLN A N 1
ATOM 538 C CA . GLN A 1 68 ? 10.027 12.055 -12.359 1.00 93.44 68 GLN A CA 1
ATOM 539 C C . GLN A 1 68 ? 10.987 11.198 -11.532 1.00 93.44 68 GLN A C 1
ATOM 541 O O . GLN A 1 68 ? 10.692 10.046 -11.221 1.00 93.44 68 GLN A O 1
ATOM 546 N N . GLN A 1 69 ? 12.123 11.774 -11.151 1.00 93.94 69 GLN A N 1
ATOM 547 C CA . GLN A 1 69 ? 13.129 11.117 -10.320 1.00 93.94 69 GLN A CA 1
ATOM 548 C C . GLN A 1 69 ? 13.421 11.972 -9.086 1.00 93.94 69 GLN A C 1
ATOM 550 O O . GLN A 1 69 ? 13.275 13.195 -9.106 1.00 93.94 69 GLN A O 1
ATOM 555 N N . LEU A 1 70 ? 13.808 11.319 -7.993 1.00 95.25 70 LEU A N 1
ATOM 556 C CA . LEU A 1 70 ? 14.208 11.968 -6.747 1.00 95.25 70 LEU A CA 1
ATOM 557 C C . LEU A 1 70 ? 15.670 11.642 -6.470 1.00 95.25 70 LEU A C 1
ATOM 559 O O . LEU A 1 70 ? 16.078 10.493 -6.628 1.00 95.25 70 LEU A O 1
ATOM 563 N N . THR A 1 71 ? 16.434 12.637 -6.017 1.00 97.69 71 THR A N 1
ATOM 564 C CA . THR A 1 71 ? 17.777 12.377 -5.491 1.00 97.69 71 THR A CA 1
ATOM 565 C C . THR A 1 71 ? 17.676 11.559 -4.199 1.00 97.69 71 THR A C 1
ATOM 567 O O . THR A 1 71 ? 16.669 11.683 -3.485 1.00 97.69 71 THR A O 1
ATOM 570 N N . PRO A 1 72 ? 18.688 10.737 -3.872 1.00 96.94 72 PRO A N 1
ATOM 571 C CA . PRO A 1 72 ? 18.676 9.919 -2.661 1.00 96.94 72 PRO A CA 1
ATOM 572 C C . PRO A 1 72 ? 18.426 10.741 -1.389 1.00 96.94 72 PRO A C 1
ATOM 574 O O . PRO A 1 72 ? 17.578 10.381 -0.576 1.00 96.94 72 PRO A O 1
ATOM 577 N N . GLU A 1 73 ? 19.067 11.901 -1.254 1.00 97.00 73 GLU A N 1
ATOM 578 C CA . GLU A 1 73 ? 18.959 12.763 -0.072 1.00 97.00 73 GLU A CA 1
ATOM 579 C C . GLU A 1 73 ? 17.549 13.355 0.061 1.00 97.00 73 GLU A C 1
ATOM 581 O O . GLU A 1 73 ? 16.953 13.364 1.142 1.00 97.00 73 GLU A O 1
ATOM 586 N N . SER A 1 74 ? 16.974 13.816 -1.058 1.00 97.12 74 SER A N 1
ATOM 587 C CA . SER A 1 74 ? 15.608 14.353 -1.084 1.00 97.12 74 SER A CA 1
ATOM 588 C C . SER A 1 74 ? 14.578 13.269 -0.778 1.00 97.12 74 SER A C 1
ATOM 590 O O . SER A 1 74 ? 13.581 13.530 -0.098 1.00 97.12 74 SER A O 1
ATOM 592 N N . TYR A 1 75 ? 14.810 12.055 -1.280 1.00 97.06 75 TYR A N 1
ATOM 593 C CA . TYR A 1 75 ? 13.952 10.907 -1.037 1.00 97.06 75 TYR A CA 1
ATOM 594 C C . TYR A 1 75 ? 13.925 10.536 0.448 1.00 97.06 75 TYR A C 1
ATOM 596 O O . TYR A 1 75 ? 12.837 10.466 1.015 1.00 97.06 75 TYR A O 1
ATOM 604 N N . GLU A 1 76 ? 15.086 10.371 1.086 1.00 96.56 76 GLU A N 1
ATOM 605 C CA . GLU A 1 76 ? 15.188 10.004 2.504 1.00 96.56 76 GLU A CA 1
ATOM 606 C C . GLU A 1 76 ? 14.509 11.051 3.404 1.00 96.56 76 GLU A C 1
ATOM 608 O O . GLU A 1 76 ? 13.637 10.714 4.207 1.00 96.56 76 GLU A O 1
ATOM 613 N N . SER A 1 77 ? 14.787 12.340 3.176 1.00 97.50 77 SER A N 1
ATOM 614 C CA . SER A 1 77 ? 14.163 13.438 3.928 1.00 97.50 77 SER A CA 1
ATOM 615 C C . SER A 1 77 ? 12.633 13.463 3.788 1.00 97.50 77 SER A C 1
ATOM 617 O O . SER A 1 77 ? 11.899 13.587 4.776 1.00 97.50 77 SER A O 1
ATOM 619 N N . LYS A 1 78 ? 12.114 13.311 2.560 1.00 97.25 78 LYS A N 1
ATOM 620 C CA . LYS A 1 78 ? 10.663 13.255 2.315 1.00 97.25 78 LYS A CA 1
ATOM 621 C C . LYS A 1 78 ? 10.048 12.004 2.926 1.00 97.25 78 LYS A C 1
ATOM 623 O O . LYS A 1 78 ? 8.966 12.094 3.506 1.00 97.25 78 LYS A O 1
ATOM 628 N N . ARG A 1 79 ? 10.710 10.855 2.791 1.00 96.38 79 ARG A N 1
ATOM 629 C CA . ARG A 1 79 ? 10.250 9.575 3.325 1.00 96.38 79 ARG A CA 1
ATOM 630 C C . ARG A 1 79 ? 10.039 9.690 4.828 1.00 96.38 79 ARG A C 1
ATOM 632 O O . ARG A 1 79 ? 8.928 9.445 5.283 1.00 96.38 79 ARG A O 1
ATOM 639 N N . ASP A 1 80 ? 11.040 10.137 5.575 1.00 96.75 80 ASP A N 1
ATOM 640 C CA . ASP A 1 80 ? 10.962 10.189 7.037 1.00 96.75 80 ASP A CA 1
ATOM 641 C C . ASP A 1 80 ? 9.887 11.177 7.510 1.00 96.75 80 ASP A C 1
ATOM 643 O O . ASP A 1 80 ? 9.081 10.861 8.390 1.00 96.75 80 ASP A O 1
ATOM 647 N N . LYS A 1 81 ? 9.774 12.332 6.837 1.00 97.81 81 LYS A N 1
ATOM 648 C CA . LYS A 1 81 ? 8.697 13.305 7.076 1.00 97.81 81 LYS A CA 1
ATOM 649 C C . LYS A 1 81 ? 7.308 12.682 6.912 1.00 97.81 81 LYS A C 1
ATOM 651 O O . LYS A 1 81 ? 6.434 12.874 7.762 1.00 97.81 81 LYS A O 1
ATOM 656 N N . TRP A 1 82 ? 7.073 11.970 5.811 1.00 98.00 82 TRP A N 1
ATOM 657 C CA . TRP A 1 82 ? 5.754 11.412 5.510 1.00 98.00 82 TRP A CA 1
ATOM 658 C C . TRP A 1 82 ? 5.442 10.157 6.320 1.00 98.00 82 TRP A C 1
ATOM 660 O O . TRP A 1 82 ? 4.306 10.015 6.767 1.00 98.00 82 TRP A O 1
ATOM 670 N N . LEU A 1 83 ? 6.430 9.299 6.580 1.00 98.00 83 LEU A N 1
ATOM 671 C CA . LEU A 1 83 ? 6.271 8.134 7.449 1.00 98.00 83 LEU A CA 1
ATOM 672 C C . LEU A 1 83 ? 5.978 8.550 8.897 1.00 98.00 83 LEU A C 1
ATOM 674 O O . LEU A 1 83 ? 5.082 7.984 9.521 1.00 98.00 83 LEU A O 1
ATOM 678 N N . GLY A 1 84 ? 6.630 9.600 9.408 1.00 97.94 84 GLY A N 1
ATOM 679 C CA . GLY A 1 84 ? 6.311 10.161 10.724 1.00 97.94 84 GLY A CA 1
ATOM 680 C C . GLY A 1 84 ? 4.879 10.704 10.807 1.00 97.94 84 GLY A C 1
ATOM 681 O O . GLY A 1 84 ? 4.167 10.468 11.787 1.00 97.94 84 GLY A O 1
ATOM 682 N N . LYS A 1 85 ? 4.410 11.383 9.750 1.00 98.19 85 LYS A N 1
ATOM 683 C CA . LYS A 1 85 ? 3.014 11.842 9.662 1.00 98.19 85 LYS A CA 1
ATOM 684 C C . LYS A 1 85 ? 2.034 10.668 9.589 1.00 98.19 85 LYS A C 1
ATOM 686 O O . LYS A 1 85 ? 1.013 10.695 10.273 1.00 98.19 85 LYS A O 1
ATOM 691 N N . LEU A 1 86 ? 2.343 9.651 8.786 1.00 97.62 86 LEU A N 1
ATOM 692 C CA . LEU A 1 86 ? 1.527 8.449 8.634 1.00 97.62 86 LEU A CA 1
ATOM 693 C C . LEU A 1 86 ? 1.348 7.726 9.971 1.00 97.62 86 LEU A C 1
ATOM 695 O O . LEU A 1 86 ? 0.215 7.453 10.352 1.00 97.62 86 LEU A O 1
ATOM 699 N N . ASN A 1 87 ? 2.439 7.489 10.705 1.00 97.88 87 ASN A N 1
ATOM 700 C CA . ASN A 1 87 ? 2.400 6.836 12.015 1.00 97.88 87 ASN A CA 1
ATOM 701 C C . ASN A 1 87 ? 1.427 7.540 12.972 1.00 97.88 87 ASN A C 1
ATOM 703 O O . ASN A 1 87 ? 0.585 6.897 13.599 1.00 97.88 87 ASN A O 1
ATOM 707 N N . ARG A 1 88 ? 1.494 8.876 13.032 1.00 97.62 88 ARG A N 1
ATOM 708 C CA . ARG A 1 88 ? 0.592 9.677 13.866 1.00 97.62 88 ARG A CA 1
ATOM 709 C C . ARG A 1 88 ? -0.868 9.504 13.449 1.00 97.62 88 ARG A C 1
ATOM 711 O O . ARG A 1 88 ? -1.709 9.271 14.307 1.00 97.62 88 ARG A O 1
ATOM 718 N N . LEU A 1 89 ? -1.157 9.592 12.151 1.00 97.19 89 LEU A N 1
ATOM 719 C CA . LEU A 1 89 ? -2.520 9.473 11.629 1.00 97.19 89 LEU A CA 1
ATOM 720 C C . LEU A 1 89 ? -3.116 8.082 11.857 1.00 97.19 89 LEU A C 1
ATOM 722 O O . LEU A 1 89 ? -4.279 7.987 12.233 1.00 97.19 89 LEU A O 1
ATOM 726 N N . VAL A 1 90 ? -2.329 7.020 11.673 1.00 96.75 90 VAL A N 1
ATOM 727 C CA . VAL A 1 90 ? -2.780 5.644 11.925 1.00 96.75 90 VAL A CA 1
ATOM 728 C C . VAL A 1 90 ? -3.116 5.451 13.405 1.00 96.75 90 VAL A C 1
ATOM 730 O O . VAL A 1 90 ? -4.179 4.927 13.722 1.00 96.75 90 VAL A O 1
ATOM 733 N N . ARG A 1 91 ? -2.279 5.960 14.320 1.00 96.00 91 ARG A N 1
ATOM 734 C CA . ARG A 1 91 ? -2.558 5.922 15.768 1.00 96.00 91 ARG A CA 1
ATOM 735 C C . ARG A 1 91 ? -3.814 6.705 16.144 1.00 96.00 91 ARG A C 1
ATOM 737 O O . ARG A 1 91 ? -4.619 6.223 16.936 1.00 96.00 91 ARG A O 1
ATOM 744 N N . THR A 1 92 ? -4.004 7.893 15.570 1.00 97.50 92 THR A N 1
ATOM 745 C CA . THR A 1 92 ? -5.225 8.683 15.778 1.00 97.50 92 THR A CA 1
ATOM 746 C C . THR A 1 92 ? -6.458 7.939 15.266 1.00 97.50 92 THR A C 1
ATOM 748 O O . THR A 1 92 ? -7.443 7.844 15.990 1.00 97.50 92 THR A O 1
ATOM 751 N N . ALA A 1 93 ? -6.395 7.350 14.070 1.00 96.44 93 ALA A N 1
ATOM 752 C CA . ALA A 1 93 ? -7.495 6.564 13.518 1.00 96.44 93 ALA A CA 1
ATOM 753 C C . ALA A 1 93 ? -7.836 5.354 14.402 1.00 96.44 93 ALA A C 1
ATOM 755 O O . ALA A 1 93 ? -9.012 5.105 14.658 1.00 96.44 93 ALA A O 1
ATOM 756 N N . ALA A 1 94 ? -6.828 4.657 14.936 1.00 94.56 94 ALA A N 1
ATOM 757 C CA . ALA A 1 94 ? -7.030 3.555 15.874 1.00 94.56 94 ALA A CA 1
ATOM 758 C C . ALA A 1 94 ? -7.730 4.018 17.164 1.00 94.56 94 ALA A C 1
ATOM 760 O O . ALA A 1 94 ? -8.702 3.399 17.597 1.00 94.56 94 ALA A O 1
ATOM 761 N N . HIS A 1 95 ? -7.301 5.148 17.739 1.00 96.19 95 HIS A N 1
ATOM 762 C CA . HIS A 1 95 ? -7.943 5.743 18.916 1.00 96.19 95 HIS A CA 1
ATOM 763 C C . HIS A 1 95 ? -9.403 6.150 18.644 1.00 96.19 95 HIS A C 1
ATOM 765 O O . HIS A 1 95 ? -10.279 5.959 19.484 1.00 96.19 95 HI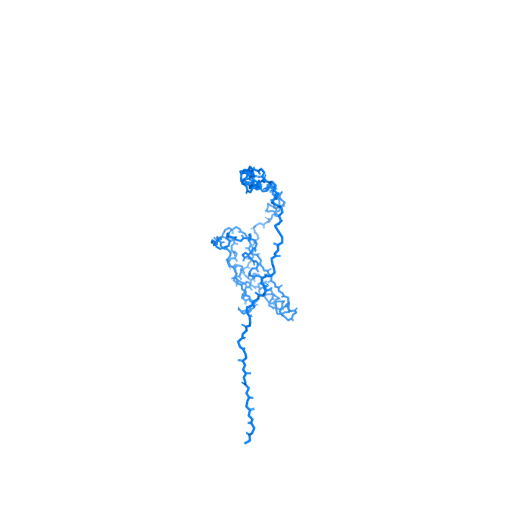S A O 1
ATOM 771 N N . GLU A 1 96 ? -9.685 6.660 17.445 1.00 97.62 96 GLU A N 1
ATOM 772 C CA . GLU A 1 96 ? -11.032 7.015 16.984 1.00 97.62 96 GLU A CA 1
ATOM 773 C C . GLU A 1 96 ? -11.856 5.812 16.489 1.00 97.62 96 GLU A C 1
ATOM 775 O O . GLU A 1 96 ? -12.984 5.998 16.030 1.00 97.62 96 GLU A O 1
ATOM 780 N N . ARG A 1 97 ? -11.319 4.584 16.572 1.00 96.12 97 ARG A N 1
ATOM 781 C CA . ARG A 1 97 ? -11.944 3.346 16.069 1.00 96.12 97 ARG A CA 1
ATOM 782 C C . ARG A 1 97 ? -12.344 3.433 14.591 1.00 96.12 97 ARG A C 1
ATOM 784 O O . ARG A 1 97 ? -13.416 2.981 14.192 1.00 96.12 97 ARG A O 1
ATOM 791 N N . ARG A 1 98 ? -11.478 4.031 13.772 1.00 96.69 98 ARG A N 1
ATOM 792 C CA . ARG A 1 98 ? -11.645 4.153 12.321 1.00 96.69 98 ARG A CA 1
ATOM 793 C C . ARG A 1 98 ? -10.778 3.136 11.592 1.00 96.69 98 ARG A C 1
ATOM 795 O O . ARG A 1 98 ? -9.553 3.166 11.687 1.00 96.69 98 ARG A O 1
ATOM 802 N N . SER A 1 99 ? -11.431 2.288 10.809 1.00 95.56 99 SER A N 1
ATOM 803 C CA . SER A 1 99 ? -10.788 1.344 9.899 1.00 95.56 99 SER A CA 1
ATOM 804 C C . SER A 1 99 ? -10.213 2.048 8.664 1.00 95.56 99 SER A C 1
ATOM 806 O O . SER A 1 99 ? -10.839 2.944 8.096 1.00 95.56 99 SER A O 1
ATOM 808 N N . ILE A 1 100 ? -9.034 1.612 8.209 1.00 96.00 100 ILE A N 1
ATOM 809 C CA . ILE A 1 100 ? -8.375 2.108 6.992 1.00 96.00 100 ILE A CA 1
ATOM 810 C C . ILE A 1 100 ? -8.125 0.925 6.056 1.00 96.00 100 ILE A C 1
ATOM 812 O O . ILE A 1 100 ? -7.592 -0.100 6.472 1.00 96.00 100 ILE A O 1
ATOM 816 N N . VAL A 1 101 ? -8.475 1.081 4.777 1.00 96.44 101 VAL A N 1
ATOM 817 C CA . VAL A 1 101 ? -8.193 0.092 3.729 1.00 96.44 101 VAL A CA 1
ATOM 818 C C . VAL A 1 101 ? -7.360 0.748 2.634 1.00 96.44 101 VAL A C 1
ATOM 820 O O . VAL A 1 101 ? -7.741 1.785 2.089 1.00 96.44 101 VAL A O 1
ATOM 823 N N . TRP A 1 102 ? -6.231 0.129 2.292 1.00 96.38 102 TRP A N 1
ATOM 824 C CA . TRP A 1 102 ? -5.383 0.537 1.173 1.00 96.38 102 TRP A CA 1
ATOM 825 C C . TRP A 1 102 ? -5.394 -0.524 0.079 1.00 96.38 102 TRP A C 1
ATOM 827 O O . TRP A 1 102 ? -5.199 -1.707 0.351 1.00 96.38 102 TRP A O 1
ATOM 837 N N . VAL A 1 103 ? -5.591 -0.087 -1.165 1.00 96.62 103 VAL A N 1
ATOM 838 C CA . VAL A 1 103 ? -5.611 -0.953 -2.348 1.00 96.62 103 VAL A CA 1
ATOM 839 C C . VAL A 1 103 ? -4.452 -0.565 -3.257 1.00 96.62 103 VAL A C 1
ATOM 841 O O . VAL A 1 103 ? -4.331 0.592 -3.657 1.00 96.62 103 VAL A O 1
ATOM 844 N N . PHE A 1 104 ? -3.599 -1.537 -3.576 1.00 96.88 104 PHE A N 1
ATOM 845 C CA . PHE A 1 104 ? -2.416 -1.350 -4.412 1.00 96.88 104 PHE A CA 1
ATOM 846 C C . PHE A 1 104 ? -2.599 -2.053 -5.755 1.00 96.88 104 PHE A C 1
ATOM 848 O O . PHE A 1 104 ? -2.401 -3.260 -5.867 1.00 96.88 104 PHE A O 1
ATOM 855 N N . GLU A 1 105 ? -2.912 -1.272 -6.785 1.00 95.12 105 GLU A N 1
ATOM 856 C CA . GLU A 1 105 ? -3.030 -1.732 -8.171 1.00 95.12 105 GLU A CA 1
ATOM 857 C C . GLU A 1 105 ? -1.931 -1.141 -9.053 1.00 95.12 105 GLU A C 1
ATOM 859 O O . GLU A 1 105 ? -1.303 -0.139 -8.711 1.00 95.12 105 GLU A O 1
ATOM 864 N N . GLY A 1 106 ? -1.665 -1.785 -10.187 1.00 93.00 106 GLY A N 1
ATOM 865 C CA . GLY A 1 106 ? -0.653 -1.321 -11.135 1.00 93.00 106 GLY A CA 1
ATOM 866 C C . GLY A 1 106 ? -0.029 -2.445 -11.946 1.00 93.00 106 GLY A C 1
ATOM 867 O O . GLY A 1 106 ? -0.259 -3.624 -11.657 1.00 93.00 106 GLY A O 1
ATOM 868 N N . TRP A 1 107 ? 0.771 -2.048 -12.937 1.00 94.12 107 TRP A N 1
ATOM 869 C CA . TRP A 1 107 ? 1.456 -2.955 -13.855 1.00 94.12 107 TRP A CA 1
ATOM 870 C C . TRP A 1 107 ? 2.373 -3.938 -13.124 1.00 94.12 107 TRP A C 1
ATOM 872 O O . TRP A 1 107 ? 2.804 -3.692 -11.989 1.00 94.12 107 TRP A O 1
ATOM 882 N N . ASP A 1 108 ? 2.685 -5.047 -13.789 1.00 93.81 108 ASP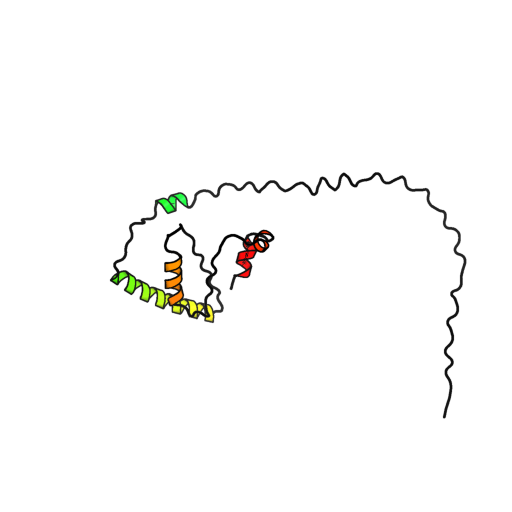 A N 1
ATOM 883 C CA . ASP A 1 108 ? 3.715 -5.946 -13.286 1.00 93.81 108 ASP A CA 1
ATOM 884 C C . ASP A 1 108 ? 5.066 -5.217 -13.203 1.00 93.81 108 ASP A C 1
ATOM 886 O O . ASP A 1 108 ? 5.335 -4.293 -13.971 1.00 93.81 108 ASP A O 1
ATOM 890 N N . ALA A 1 109 ? 5.873 -5.573 -12.205 1.00 93.62 109 ALA A N 1
ATOM 891 C CA . ALA A 1 109 ? 7.131 -4.906 -11.859 1.00 93.62 109 ALA A CA 1
ATOM 892 C C . ALA A 1 109 ? 7.048 -3.390 -11.543 1.00 93.62 109 ALA A C 1
ATOM 894 O O . ALA A 1 109 ? 8.080 -2.757 -11.334 1.00 93.62 109 ALA A O 1
ATOM 895 N N . ALA A 1 110 ? 5.859 -2.795 -11.372 1.00 94.38 110 ALA A N 1
ATOM 896 C CA . ALA A 1 110 ? 5.708 -1.368 -11.030 1.00 94.38 110 ALA A CA 1
ATOM 897 C C . ALA A 1 110 ? 6.190 -0.977 -9.609 1.00 94.38 110 ALA A C 1
ATOM 899 O O . ALA A 1 110 ? 6.061 0.173 -9.198 1.00 94.38 110 ALA A O 1
ATOM 900 N N . GLY A 1 111 ? 6.708 -1.922 -8.815 1.00 95.31 111 GLY A N 1
ATOM 901 C CA . GLY A 1 111 ? 7.262 -1.643 -7.483 1.00 95.31 111 GLY A CA 1
ATOM 902 C C . GLY A 1 111 ? 6.252 -1.631 -6.326 1.00 95.31 111 GLY A C 1
ATOM 903 O O . GLY A 1 111 ? 6.588 -1.171 -5.233 1.00 95.31 111 GLY A O 1
ATOM 904 N N . LYS A 1 112 ? 5.043 -2.183 -6.518 1.00 97.25 112 LYS A N 1
ATOM 905 C CA . LYS A 1 112 ? 3.973 -2.245 -5.494 1.00 97.25 112 LYS A CA 1
ATOM 906 C C . LYS A 1 112 ? 4.451 -2.848 -4.168 1.00 97.25 112 LYS A C 1
ATOM 908 O O . LYS A 1 112 ? 4.230 -2.263 -3.113 1.00 97.25 112 LYS A O 1
ATOM 913 N N . GLY A 1 113 ? 5.174 -3.970 -4.216 1.00 96.25 113 GLY A N 1
ATOM 914 C CA . GLY A 1 113 ? 5.703 -4.626 -3.012 1.00 96.25 113 GLY A CA 1
ATOM 915 C C . GLY A 1 113 ? 6.701 -3.759 -2.236 1.00 96.25 113 GLY A C 1
ATOM 916 O O . GLY A 1 113 ? 6.645 -3.694 -1.010 1.00 96.25 113 GLY A O 1
ATOM 917 N N . GLY A 1 114 ? 7.568 -3.026 -2.943 1.00 96.38 114 GLY A N 1
ATOM 918 C CA . GLY A 1 114 ? 8.508 -2.091 -2.322 1.00 96.38 114 GLY A CA 1
ATOM 919 C C . GLY A 1 114 ? 7.806 -0.895 -1.676 1.00 96.38 114 GLY A C 1
ATOM 920 O O . GLY A 1 114 ? 8.209 -0.455 -0.600 1.00 96.38 114 GLY A O 1
ATOM 921 N N . ALA A 1 115 ? 6.738 -0.390 -2.300 1.00 96.75 115 ALA A N 1
ATOM 922 C CA . ALA A 1 115 ? 5.908 0.668 -1.7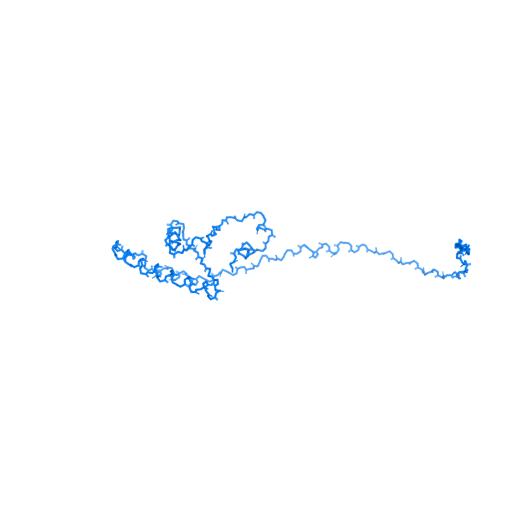30 1.00 96.75 115 ALA A CA 1
ATOM 923 C C . ALA A 1 115 ? 5.182 0.199 -0.458 1.00 96.75 115 ALA A C 1
ATOM 925 O O . ALA A 1 115 ? 5.279 0.868 0.568 1.00 96.75 115 ALA A O 1
ATOM 926 N N . ILE A 1 116 ? 4.541 -0.977 -0.498 1.00 97.06 116 ILE A N 1
ATOM 927 C CA . ILE A 1 116 ? 3.868 -1.578 0.665 1.00 97.06 116 ILE A CA 1
ATOM 928 C C . ILE A 1 116 ? 4.861 -1.749 1.815 1.00 97.06 116 ILE A C 1
ATOM 930 O O . ILE A 1 116 ? 4.601 -1.263 2.910 1.00 97.06 116 ILE A O 1
ATOM 934 N N . ARG A 1 117 ? 6.034 -2.347 1.557 1.00 96.69 117 ARG A N 1
ATOM 935 C CA . ARG A 1 117 ? 7.056 -2.583 2.588 1.00 96.69 117 ARG A CA 1
ATOM 936 C C . ARG A 1 117 ? 7.477 -1.296 3.299 1.00 96.69 117 ARG A C 1
ATOM 938 O O . ARG A 1 117 ? 7.600 -1.300 4.518 1.00 96.69 117 ARG A O 1
ATOM 945 N N . ARG A 1 118 ? 7.694 -0.206 2.554 1.00 96.12 118 ARG A N 1
ATOM 946 C CA . ARG A 1 118 ? 8.086 1.108 3.106 1.00 96.12 118 ARG A CA 1
ATOM 947 C C . ARG A 1 118 ? 6.961 1.779 3.881 1.00 96.12 118 ARG A C 1
ATOM 949 O O . ARG A 1 118 ? 7.215 2.460 4.860 1.00 96.12 118 ARG A O 1
ATOM 956 N N . LEU A 1 119 ? 5.723 1.603 3.441 1.00 96.44 119 LEU A N 1
ATOM 957 C CA . LEU A 1 119 ? 4.560 2.131 4.139 1.00 96.44 119 LEU A CA 1
ATOM 958 C C . LEU A 1 119 ? 4.376 1.432 5.494 1.00 96.44 119 LEU A C 1
ATOM 960 O O . LEU A 1 119 ? 4.176 2.087 6.514 1.00 96.44 119 LEU A O 1
ATOM 964 N N . THR A 1 120 ? 4.499 0.102 5.506 1.00 96.69 120 THR A N 1
ATOM 965 C CA . THR A 1 120 ? 4.314 -0.716 6.709 1.00 96.69 120 THR A CA 1
ATOM 966 C C . THR A 1 120 ? 5.423 -0.537 7.742 1.00 96.69 120 THR A C 1
ATOM 968 O O . THR A 1 120 ? 5.182 -0.821 8.907 1.00 96.69 120 THR A O 1
ATOM 971 N N . THR A 1 121 ? 6.614 -0.027 7.386 1.00 96.81 121 THR A N 1
ATOM 972 C CA . THR A 1 121 ? 7.667 0.242 8.390 1.00 96.81 121 THR A CA 1
ATOM 973 C C . THR A 1 121 ? 7.291 1.348 9.376 1.00 96.81 121 THR A C 1
ATOM 975 O O . THR A 1 121 ? 7.905 1.452 10.432 1.00 96.81 121 THR A O 1
ATOM 978 N N . ALA A 1 122 ? 6.304 2.183 9.045 1.00 96.25 122 ALA A N 1
ATOM 979 C CA . ALA A 1 122 ? 5.817 3.245 9.920 1.00 96.25 122 ALA A CA 1
ATOM 980 C C . ALA A 1 122 ? 4.669 2.808 10.843 1.00 96.25 122 ALA A C 1
ATOM 982 O O . ALA A 1 122 ? 4.126 3.646 11.561 1.00 96.25 122 ALA A O 1
ATOM 983 N N . ILE A 1 123 ? 4.257 1.540 10.811 1.00 96.94 123 ILE A N 1
ATOM 984 C CA . ILE A 1 123 ? 3.068 1.037 11.507 1.00 96.94 123 ILE A CA 1
ATOM 985 C C . ILE A 1 123 ? 3.473 -0.187 12.329 1.00 96.94 123 ILE A C 1
ATOM 987 O O . ILE A 1 123 ? 4.309 -0.977 11.891 1.00 96.94 123 ILE A O 1
ATOM 991 N N . ASP A 1 124 ? 2.898 -0.344 13.521 1.00 95.00 124 ASP A N 1
ATOM 992 C CA . ASP A 1 124 ? 3.118 -1.553 14.316 1.00 95.00 124 ASP A CA 1
ATOM 993 C C . ASP A 1 124 ? 2.563 -2.779 13.574 1.00 95.00 124 ASP A C 1
ATOM 995 O O . ASP A 1 124 ? 1.498 -2.714 12.960 1.00 95.00 124 ASP A O 1
ATOM 999 N N . ALA A 1 125 ? 3.271 -3.909 13.628 1.00 94.94 125 ALA A N 1
ATOM 1000 C CA . ALA A 1 125 ? 2.875 -5.140 12.941 1.00 94.94 125 ALA A CA 1
ATOM 1001 C C . ALA A 1 125 ? 1.512 -5.694 13.393 1.00 94.9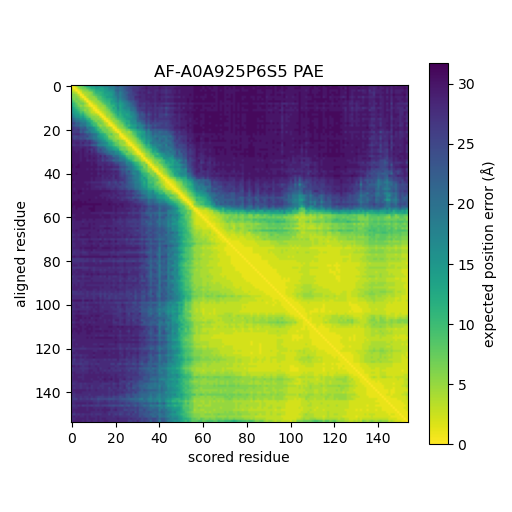4 125 ALA A C 1
ATOM 1003 O O . ALA A 1 125 ? 0.915 -6.496 12.680 1.00 94.94 125 ALA A O 1
ATOM 1004 N N . ARG A 1 126 ? 1.019 -5.278 14.564 1.00 93.88 126 ARG A N 1
ATOM 1005 C CA . ARG A 1 126 ? -0.296 -5.658 15.100 1.00 93.88 126 ARG A CA 1
ATOM 1006 C C . ARG A 1 126 ? -1.441 -4.834 14.513 1.00 93.88 126 ARG A C 1
ATOM 1008 O O . ARG A 1 126 ? -2.578 -5.293 14.531 1.00 93.88 126 ARG A O 1
ATOM 1015 N N . ASP A 1 127 ? -1.133 -3.658 13.972 1.00 93.44 127 ASP A N 1
ATOM 1016 C CA . ASP A 1 127 ? -2.120 -2.669 13.530 1.00 93.44 127 ASP A CA 1
ATOM 1017 C C . ASP A 1 127 ? -2.404 -2.739 12.019 1.00 93.44 127 ASP A C 1
ATOM 1019 O O . ASP A 1 127 ? -3.178 -1.940 11.489 1.00 93.44 127 ASP A O 1
ATOM 1023 N N . TYR A 1 128 ? -1.790 -3.679 11.290 1.00 95.81 128 TYR A N 1
ATOM 1024 C CA . TYR A 1 128 ? -2.062 -3.872 9.868 1.00 95.81 128 TYR A CA 1
ATOM 1025 C C . TYR A 1 128 ? -2.075 -5.341 9.453 1.00 95.81 128 TYR A C 1
ATOM 1027 O O . TYR A 1 128 ? -1.472 -6.216 10.069 1.00 95.81 128 TYR A O 1
ATOM 1035 N N . ARG A 1 129 ? -2.733 -5.600 8.322 1.00 96.31 129 ARG A N 1
ATOM 1036 C CA . ARG A 1 129 ? -2.703 -6.887 7.630 1.00 96.31 129 ARG A CA 1
ATOM 1037 C C . ARG A 1 129 ? -2.514 -6.652 6.140 1.00 96.31 129 ARG A C 1
ATOM 1039 O O . ARG A 1 129 ? -3.281 -5.915 5.526 1.00 96.31 129 ARG A O 1
ATOM 1046 N N . VAL A 1 130 ? -1.512 -7.300 5.552 1.00 96.81 130 VAL A N 1
ATOM 1047 C CA . VAL A 1 130 ? -1.297 -7.298 4.099 1.00 96.81 130 VAL A CA 1
ATOM 1048 C C . VAL A 1 130 ? -1.969 -8.534 3.512 1.00 96.81 130 VAL A C 1
ATOM 1050 O O . VAL A 1 130 ? -1.675 -9.652 3.927 1.00 96.81 130 VAL A O 1
ATOM 1053 N N . ILE A 1 131 ? -2.879 -8.336 2.557 1.00 96.62 131 ILE A N 1
ATOM 1054 C CA . ILE A 1 131 ? -3.643 -9.420 1.926 1.00 96.62 131 ILE A CA 1
ATOM 1055 C C . ILE A 1 131 ? -3.244 -9.502 0.450 1.00 96.62 131 ILE A C 1
ATOM 1057 O O . ILE A 1 131 ? -3.677 -8.663 -0.343 1.00 96.62 131 ILE A O 1
ATOM 1061 N N . PRO A 1 132 ? -2.409 -10.479 0.057 1.00 95.38 132 PRO A N 1
ATOM 1062 C CA . PRO A 1 132 ? -2.103 -10.700 -1.347 1.00 95.38 132 PRO A CA 1
ATOM 1063 C C . PRO A 1 132 ? -3.317 -11.318 -2.049 1.00 95.38 132 PRO A C 1
ATOM 1065 O O . PRO A 1 132 ? -3.754 -12.418 -1.715 1.00 95.38 132 PRO A O 1
ATOM 1068 N N . VAL A 1 133 ? -3.857 -10.622 -3.047 1.00 94.12 133 VAL A N 1
ATOM 1069 C CA . VAL A 1 133 ? -4.967 -11.130 -3.863 1.00 94.12 133 VAL A CA 1
ATOM 1070 C C . VAL A 1 133 ? -4.393 -11.906 -5.042 1.00 94.12 133 VAL A C 1
ATOM 1072 O O . VAL A 1 133 ? -3.707 -11.344 -5.892 1.00 94.12 133 VAL A O 1
ATOM 1075 N N . SER A 1 134 ? -4.677 -13.205 -5.083 1.00 93.38 134 SER A N 1
ATOM 1076 C CA . SER A 1 134 ? -4.232 -14.118 -6.140 1.00 93.38 134 SER A CA 1
ATOM 1077 C C . SER A 1 134 ? -5.420 -14.687 -6.921 1.00 93.38 134 SER A C 1
ATOM 1079 O O . SER A 1 134 ? -6.567 -14.261 -6.760 1.00 93.38 134 SER A O 1
ATOM 1081 N N . LYS A 1 135 ? -5.146 -15.661 -7.797 1.00 95.44 135 LYS A N 1
ATOM 1082 C CA . LYS A 1 135 ? -6.182 -16.408 -8.516 1.00 95.44 135 LYS A CA 1
ATOM 1083 C C . LYS A 1 135 ? -7.215 -16.987 -7.526 1.00 95.44 135 LYS A C 1
ATOM 1085 O O . LYS A 1 135 ? -6.801 -17.551 -6.517 1.00 95.44 135 LYS A O 1
ATOM 1090 N N . PRO A 1 136 ? -8.528 -16.907 -7.837 1.00 95.81 136 PRO A N 1
ATOM 1091 C CA . PRO A 1 136 ? -9.571 -17.487 -7.000 1.00 95.81 136 PRO A CA 1
ATOM 1092 C C . PRO A 1 136 ? -9.339 -18.947 -6.620 1.00 95.81 136 PRO A C 1
ATOM 1094 O O . PRO A 1 136 ? -9.070 -19.762 -7.513 1.00 95.81 136 PRO A O 1
ATOM 1097 N N . THR A 1 137 ? -9.587 -19.287 -5.356 1.00 96.06 137 THR A N 1
ATOM 1098 C CA . THR A 1 137 ? -9.797 -20.687 -4.946 1.00 96.06 137 THR A CA 1
ATOM 1099 C C . THR A 1 137 ? -11.156 -21.200 -5.432 1.00 96.06 137 THR A C 1
ATOM 1101 O O . THR A 1 137 ? -12.003 -20.424 -5.884 1.00 96.06 137 THR A O 1
ATOM 1104 N N . ASP A 1 138 ? -11.386 -22.512 -5.374 1.00 97.00 138 ASP A N 1
ATOM 1105 C CA . ASP A 1 138 ? -12.662 -23.091 -5.814 1.00 97.00 138 ASP A CA 1
ATOM 1106 C C . ASP A 1 138 ? -13.831 -22.700 -4.899 1.00 97.00 138 ASP A C 1
ATOM 1108 O O . ASP A 1 138 ? -14.924 -22.431 -5.396 1.00 97.00 138 ASP A O 1
ATOM 1112 N N . GLU A 1 139 ? -13.580 -22.532 -3.597 1.00 96.12 139 GLU A N 1
ATOM 1113 C CA . GLU A 1 139 ? -14.546 -21.949 -2.657 1.00 96.12 139 GLU A CA 1
ATOM 1114 C C . GLU A 1 139 ? -14.919 -20.517 -3.079 1.00 96.12 139 GLU A C 1
ATOM 1116 O O . GLU A 1 139 ? -16.090 -20.182 -3.236 1.00 96.12 139 GLU A O 1
ATOM 1121 N N . GLU A 1 140 ? -13.929 -19.670 -3.369 1.00 96.00 140 GLU A N 1
ATOM 1122 C CA . GLU A 1 140 ? -14.175 -18.281 -3.773 1.00 96.00 140 GLU A CA 1
ATOM 1123 C C . GLU A 1 140 ? -14.908 -18.145 -5.112 1.00 96.00 140 GLU A C 1
ATOM 1125 O O . GLU A 1 140 ? -15.534 -17.113 -5.359 1.00 96.00 140 GLU A O 1
ATOM 1130 N N . LYS A 1 141 ? -14.814 -19.146 -5.996 1.00 96.38 141 LYS A N 1
ATOM 1131 C CA . LYS A 1 141 ? -15.585 -19.196 -7.250 1.00 96.38 141 LYS A CA 1
ATOM 1132 C C . LYS A 1 141 ? -17.036 -19.619 -7.028 1.00 96.38 141 LYS A C 1
ATOM 1134 O O . LYS A 1 141 ? -17.876 -19.285 -7.859 1.00 96.38 141 LYS A O 1
ATOM 1139 N N . ALA A 1 142 ? -17.325 -20.352 -5.951 1.00 96.94 142 ALA A N 1
ATOM 1140 C CA . ALA A 1 142 ? -18.681 -20.773 -5.600 1.00 96.94 142 ALA A CA 1
ATOM 1141 C C . ALA A 1 142 ? -19.520 -19.626 -5.006 1.00 96.94 142 ALA A C 1
ATOM 1143 O O . ALA A 1 142 ? -20.750 -19.694 -5.000 1.00 96.94 142 ALA A O 1
ATOM 1144 N N . HIS A 1 143 ? -18.868 -18.558 -4.543 1.00 96.69 143 HIS A N 1
ATOM 1145 C CA . HIS A 1 143 ? -19.511 -17.365 -4.002 1.00 96.69 143 HIS A CA 1
ATOM 1146 C C . HIS A 1 143 ? -19.499 -16.183 -4.985 1.00 96.69 143 HIS A C 1
ATOM 1148 O O . HIS A 1 143 ? -18.827 -16.180 -6.016 1.00 96.69 143 HIS A O 1
ATOM 1154 N N . HIS A 1 144 ? -20.253 -15.134 -4.647 1.00 96.88 144 HIS A N 1
ATOM 1155 C CA . HIS A 1 144 ? -20.229 -13.870 -5.381 1.00 96.88 144 HIS A CA 1
ATOM 1156 C C . HIS A 1 144 ? -18.816 -13.253 -5.387 1.00 96.88 144 HIS A C 1
ATOM 1158 O O . HIS A 1 144 ? -18.121 -13.316 -4.377 1.00 96.88 144 HIS A O 1
ATOM 1164 N N . TYR A 1 145 ? -18.407 -12.587 -6.479 1.00 94.69 145 TYR A N 1
ATOM 1165 C CA . TYR A 1 145 ? -17.043 -12.049 -6.662 1.00 94.69 145 TYR A CA 1
ATOM 1166 C C . TYR A 1 145 ? -16.515 -11.277 -5.444 1.00 94.69 145 TYR A C 1
ATOM 1168 O O . TYR A 1 145 ? -15.393 -11.511 -4.996 1.00 94.69 145 TYR A O 1
ATOM 1176 N N . LEU A 1 146 ? -17.348 -10.396 -4.878 1.00 96.38 146 LEU A N 1
ATOM 1177 C CA . LEU A 1 146 ? -16.955 -9.545 -3.754 1.00 96.38 146 LEU A CA 1
ATOM 1178 C C . LEU A 1 146 ? -16.754 -10.302 -2.436 1.00 96.38 146 LEU A C 1
ATOM 1180 O O . LEU A 1 146 ? -16.066 -9.800 -1.551 1.00 96.38 146 LEU A O 1
ATOM 1184 N N . TRP A 1 147 ? -17.332 -11.495 -2.296 1.00 96.62 147 TRP A N 1
ATOM 1185 C CA . TRP A 1 147 ? -17.324 -12.262 -1.052 1.00 96.62 147 TRP A CA 1
ATOM 1186 C C . TRP A 1 147 ? -15.908 -12.486 -0.515 1.00 96.62 147 TRP A C 1
ATOM 1188 O O . TRP A 1 147 ? -15.662 -12.275 0.670 1.00 96.62 147 TRP A O 1
ATOM 1198 N N . ARG A 1 148 ? -14.952 -12.802 -1.399 1.00 95.06 148 ARG A N 1
ATOM 1199 C CA . ARG A 1 148 ? -13.552 -13.024 -1.009 1.00 95.06 148 ARG A CA 1
ATOM 1200 C C . ARG A 1 148 ? -12.913 -11.805 -0.336 1.00 95.06 148 ARG A C 1
ATOM 1202 O O . ARG A 1 148 ? -12.106 -11.975 0.562 1.00 95.06 148 ARG A O 1
ATOM 1209 N N . PHE A 1 149 ? -13.293 -10.590 -0.737 1.00 95.94 149 PHE A N 1
ATOM 1210 C CA . PHE A 1 149 ? -12.741 -9.348 -0.187 1.00 95.94 149 PHE A CA 1
ATOM 1211 C C . PHE A 1 149 ? -13.464 -8.931 1.094 1.00 95.94 149 PHE A C 1
ATOM 1213 O O . PHE A 1 149 ? -12.825 -8.464 2.031 1.00 95.94 149 PHE A O 1
ATOM 1220 N N . TRP A 1 150 ? -14.781 -9.150 1.165 1.00 95.81 150 TRP A N 1
ATOM 1221 C CA . TRP A 1 150 ? -15.586 -8.826 2.347 1.00 95.81 150 TRP A CA 1
ATOM 1222 C C . TRP A 1 150 ? -15.109 -9.549 3.607 1.00 95.81 150 TRP A C 1
ATOM 1224 O O . TRP A 1 150 ? -15.077 -8.941 4.671 1.00 95.81 150 TRP A O 1
ATOM 1234 N N . ARG A 1 151 ? -14.653 -10.805 3.488 1.00 94.25 151 ARG A N 1
ATOM 1235 C CA . ARG A 1 151 ? -14.065 -11.567 4.610 1.00 94.25 151 ARG A CA 1
ATOM 1236 C C . ARG A 1 151 ? -12.813 -10.919 5.211 1.00 94.25 151 ARG A C 1
ATOM 1238 O O . ARG A 1 151 ? -12.383 -11.295 6.298 1.00 94.25 151 ARG A O 1
ATOM 1245 N N . HIS A 1 152 ? -12.194 -9.997 4.483 1.00 95.12 152 HIS A N 1
ATOM 1246 C CA . HIS A 1 152 ? -10.926 -9.386 4.844 1.00 95.12 152 HIS A CA 1
ATOM 1247 C C . HIS A 1 152 ? -11.041 -7.937 5.316 1.00 95.12 152 HIS A C 1
ATOM 1249 O O . HIS A 1 152 ? -10.017 -7.362 5.701 1.00 95.12 152 HIS A O 1
ATOM 1255 N N . LEU A 1 153 ? -12.239 -7.350 5.296 1.00 93.81 153 LEU A N 1
ATOM 1256 C CA . LEU A 1 153 ? -12.429 -5.994 5.794 1.00 93.81 153 LEU A CA 1
ATOM 1257 C C . LEU A 1 153 ? -12.184 -5.933 7.318 1.00 93.81 153 LEU A C 1
ATOM 1259 O O . LEU A 1 153 ? -12.564 -6.876 8.017 1.00 93.81 153 LEU A O 1
ATOM 1263 N N . PRO A 1 154 ? -11.493 -4.885 7.805 1.00 89.12 154 PRO A N 1
ATOM 1264 C CA . PRO A 1 154 ? -11.224 -4.652 9.225 1.00 89.12 154 PRO A CA 1
ATOM 1265 C C . PRO A 1 154 ? -12.416 -4.058 9.985 1.00 89.12 154 PRO A C 1
ATOM 1267 O O . PRO A 1 154 ? -13.102 -3.169 9.425 1.00 89.12 154 PRO A O 1
#

Secondary structure (DSSP, 8-state):
-------PPPPPP---PPP-PPPPPPPPP---TTTTTTTTTT-PPPPP--PPPP-TTHHHHHHS-------HHHHHHHHHHHHHHHHHHHHHHHHTT----------TTSSHHHHHHHHHTTS-TTS-------SPPHHHHHS-TTHHHHTT--

Mean predicted aligned error: 15.99 Å

Foldseek 3Di:
DDDDDDDDDDDDDDDDDDDDDDDDDDDPDDDPPPVVVVVVVPCPDDDPPPDPPPPPPPVVVVPDDPPDDDDPVRCVVVLVVVLQVLLVVLVVCVVVVHFDDDDFDDDPPPCSVVVVVSNCVSYPPVSDDDDDDDPDDPVCVVDDVCPVVVVVGD